Protein AF-B8AHK3-F1 (afdb_monomer_lite)

Foldseek 3Di:
DPQQPLLVVLLCVLPDVLVLVLLVVVCVVVVVPPVVVSVCCNVPVSVVVNVVSVVLSVDPPVPCVVVSVVSVVVVVVSVVSVVVVVVVVVVVVVVVVVVVVVVCVVVVVVVD

InterPro domains:
  IPR041118 Disease resistance, N-terminal [PF18052] (47-97)

Organism: Oryza sativa subsp. indica (NCBI:txid39946)

Sequence (112 aa):
MAEVGWAVSALGWITSPVATRLLREGLEFIGFNESERLQDLETRIIPRMAQLMEQADRIPPGQRAPLEQWATKLRSAFYDAEDILDVADYHRLEKQCMSITIDECIYGSDLR

Radius of gyration: 20.9 Å; chains: 1; bounding box: 63×25×55 Å

Structure (mmCIF, N/CA/C/O backbone):
data_AF-B8AHK3-F1
#
_entry.id   AF-B8AHK3-F1
#
loop_
_atom_site.group_PDB
_atom_site.id
_atom_site.type_symbol
_atom_site.label_atom_id
_atom_site.label_alt_id
_atom_site.label_comp_id
_atom_site.label_asym_id
_atom_site.label_entity_id
_atom_site.label_seq_id
_atom_site.pdbx_PDB_ins_code
_atom_site.Cartn_x
_atom_site.Cartn_y
_atom_site.Cartn_z
_atom_site.occupancy
_atom_site.B_iso_or_equiv
_atom_site.auth_seq_id
_atom_site.auth_comp_id
_atom_site.auth_asym_id
_atom_site.auth_atom_id
_atom_site.pdbx_PDB_model_num
ATOM 1 N N . MET A 1 1 ? -7.577 -9.367 24.306 1.00 34.88 1 MET A N 1
ATOM 2 C CA . MET A 1 1 ? -6.467 -8.384 24.341 1.00 34.88 1 MET A CA 1
ATOM 3 C C . MET A 1 1 ? -5.802 -8.276 22.960 1.00 34.88 1 MET A C 1
ATOM 5 O O . MET A 1 1 ? -4.593 -8.398 22.862 1.00 34.88 1 MET A O 1
ATOM 9 N N . ALA A 1 2 ? -6.571 -8.083 21.879 1.00 46.41 2 ALA A N 1
ATOM 10 C CA . ALA A 1 2 ? -6.030 -8.051 20.508 1.00 46.41 2 ALA A CA 1
ATOM 11 C C . ALA A 1 2 ? -6.765 -7.034 19.613 1.00 46.41 2 ALA A C 1
ATOM 13 O O . ALA A 1 2 ? -6.921 -7.247 18.421 1.00 46.41 2 ALA A O 1
ATOM 14 N N . GLU A 1 3 ? -7.286 -5.952 20.193 1.00 51.88 3 GLU A N 1
ATOM 15 C CA . GLU A 1 3 ? -8.359 -5.182 19.548 1.00 51.88 3 GLU A CA 1
ATOM 16 C C . GLU A 1 3 ? -7.949 -3.818 18.975 1.00 51.88 3 GLU A C 1
ATOM 18 O O . GLU A 1 3 ? -8.769 -3.202 18.313 1.00 51.88 3 GLU A O 1
ATOM 23 N N . VAL A 1 4 ? -6.705 -3.367 19.172 1.00 53.84 4 VAL A N 1
ATOM 24 C CA . VAL A 1 4 ? -6.213 -2.045 18.703 1.00 53.84 4 VAL A CA 1
ATOM 25 C C . VAL A 1 4 ? -5.059 -2.181 17.685 1.00 53.84 4 VAL A C 1
ATOM 27 O O . VAL A 1 4 ? -4.637 -1.230 17.038 1.00 53.84 4 VAL A O 1
ATOM 30 N N . GLY A 1 5 ? -4.528 -3.395 17.493 1.00 60.81 5 GLY A N 1
ATOM 31 C CA . GLY A 1 5 ? -3.303 -3.605 16.711 1.00 60.81 5 GLY A CA 1
ATOM 32 C C . GLY A 1 5 ? -3.471 -3.479 15.195 1.00 60.81 5 GLY A C 1
ATOM 33 O O . GLY A 1 5 ? -2.526 -3.093 14.507 1.00 60.81 5 GLY A O 1
ATOM 34 N N . TRP A 1 6 ? -4.651 -3.793 14.655 1.00 70.75 6 TRP A N 1
ATOM 35 C CA . TRP A 1 6 ? -4.856 -3.837 13.204 1.00 70.75 6 TRP A CA 1
ATOM 36 C C . TRP A 1 6 ? -4.910 -2.434 12.589 1.00 70.75 6 TRP A C 1
ATOM 38 O O . TRP A 1 6 ? -4.303 -2.224 11.544 1.00 70.75 6 TRP A O 1
ATOM 48 N N . ALA A 1 7 ? -5.567 -1.473 13.251 1.00 67.06 7 ALA A N 1
ATOM 49 C CA . ALA A 1 7 ? -5.700 -0.107 12.755 1.00 67.06 7 ALA A CA 1
ATOM 50 C C . ALA A 1 7 ? -4.337 0.591 12.737 1.00 67.06 7 ALA A C 1
ATOM 52 O O . ALA A 1 7 ? -3.950 1.152 11.718 1.00 67.06 7 ALA A O 1
ATOM 53 N N . VAL A 1 8 ? -3.550 0.450 13.809 1.00 70.62 8 VAL A N 1
ATOM 54 C CA . VAL A 1 8 ? -2.162 0.943 13.869 1.00 70.62 8 VAL A CA 1
ATOM 55 C C . VAL A 1 8 ? -1.283 0.274 12.805 1.00 70.62 8 VAL A C 1
ATOM 57 O O . VAL A 1 8 ? -0.488 0.945 12.151 1.00 70.62 8 VAL A O 1
ATOM 60 N N . SER A 1 9 ? -1.456 -1.032 12.574 1.00 75.38 9 SER A N 1
ATOM 61 C CA . SER A 1 9 ? -0.720 -1.755 11.526 1.00 75.38 9 SER A CA 1
ATOM 62 C C . SER A 1 9 ? -1.105 -1.304 10.115 1.00 75.38 9 SER A C 1
ATOM 64 O O . SER A 1 9 ? -0.244 -1.212 9.242 1.00 75.38 9 SER A O 1
ATOM 66 N N . ALA A 1 10 ? -2.388 -1.028 9.879 1.00 73.25 10 ALA A N 1
ATOM 67 C CA . ALA A 1 10 ? -2.900 -0.576 8.592 1.00 73.25 10 ALA A CA 1
ATOM 68 C C . ALA A 1 10 ? -2.505 0.882 8.316 1.00 73.25 10 ALA A C 1
ATOM 70 O O . ALA A 1 10 ? -2.057 1.187 7.214 1.00 73.25 10 ALA A O 1
ATOM 71 N N . LEU A 1 11 ? -2.564 1.742 9.337 1.00 76.62 11 LEU A N 1
ATOM 72 C CA . LEU A 1 11 ? -2.052 3.112 9.304 1.00 76.62 11 LEU A CA 1
ATOM 73 C C . LEU A 1 11 ? -0.561 3.139 8.973 1.00 76.62 11 LEU A C 1
ATOM 75 O O . LEU A 1 11 ? -0.166 3.798 8.016 1.00 76.62 11 LEU A O 1
ATOM 79 N N . GLY A 1 12 ? 0.248 2.375 9.714 1.00 81.19 12 GLY A N 1
ATOM 80 C CA . GLY A 1 12 ? 1.691 2.298 9.486 1.00 81.19 12 GLY A CA 1
ATOM 81 C C . GLY A 1 12 ? 2.051 1.776 8.093 1.00 81.19 12 GLY A C 1
ATOM 82 O O . GLY A 1 12 ? 3.013 2.248 7.492 1.00 81.19 12 GLY A O 1
ATOM 83 N N . TRP A 1 13 ? 1.255 0.848 7.551 1.00 81.38 13 TRP A N 1
ATOM 84 C CA . TRP A 1 13 ? 1.410 0.371 6.176 1.00 81.38 13 TRP A CA 1
ATOM 85 C C . TRP A 1 13 ? 1.015 1.431 5.136 1.00 81.38 13 TRP A C 1
ATOM 87 O O . TRP A 1 13 ? 1.786 1.657 4.210 1.00 81.38 13 TRP A O 1
ATOM 97 N N . ILE A 1 14 ? -0.121 2.123 5.290 1.00 76.19 14 ILE A N 1
ATOM 98 C CA . ILE A 1 14 ? -0.566 3.161 4.338 1.00 76.19 14 ILE A CA 1
ATOM 99 C C . ILE A 1 14 ? 0.407 4.336 4.273 1.00 76.19 14 ILE A C 1
ATOM 101 O O . ILE A 1 14 ? 0.616 4.903 3.206 1.00 76.19 14 ILE A O 1
ATOM 105 N N . THR A 1 15 ? 1.019 4.700 5.399 1.00 77.12 15 THR A N 1
ATOM 106 C CA . THR A 1 15 ? 2.034 5.761 5.436 1.00 77.12 15 THR A CA 1
ATOM 107 C C . THR A 1 15 ? 3.426 5.277 5.022 1.00 77.12 15 THR A C 1
ATOM 109 O O . THR A 1 15 ? 4.373 6.062 5.033 1.00 77.12 15 THR A O 1
ATOM 112 N N . SER A 1 16 ? 3.585 3.987 4.708 1.00 78.75 16 SER A N 1
ATOM 113 C CA . SER A 1 16 ? 4.873 3.417 4.326 1.00 78.75 16 SER A CA 1
ATOM 114 C C . SER A 1 16 ? 5.289 3.889 2.931 1.00 78.75 16 SER A C 1
ATOM 116 O O . SER A 1 16 ? 4.461 3.890 2.016 1.00 78.75 16 SER A O 1
ATOM 118 N N . PRO A 1 17 ? 6.585 4.181 2.713 1.00 75.38 17 PRO A N 1
ATOM 119 C CA . PRO A 1 17 ? 7.103 4.491 1.384 1.00 75.38 17 PRO A CA 1
ATOM 120 C C . PRO A 1 17 ? 6.862 3.368 0.363 1.00 75.38 17 PRO A C 1
ATOM 122 O O . PRO A 1 17 ? 6.781 3.655 -0.827 1.00 75.38 17 PRO A O 1
ATOM 125 N N . VAL A 1 18 ? 6.703 2.118 0.813 1.00 75.38 18 VAL A N 1
ATOM 126 C CA . VAL A 1 18 ? 6.369 0.971 -0.049 1.00 75.38 18 VAL A CA 1
ATOM 127 C C . VAL A 1 18 ? 4.978 1.129 -0.667 1.00 75.38 18 VAL A C 1
ATOM 129 O O . VAL A 1 18 ? 4.835 1.104 -1.884 1.00 75.38 18 VAL A O 1
ATOM 132 N N . ALA A 1 19 ? 3.951 1.390 0.149 1.00 74.00 19 ALA A N 1
ATOM 133 C CA . ALA A 1 19 ? 2.585 1.573 -0.343 1.00 74.00 19 ALA A CA 1
ATOM 134 C C . ALA A 1 19 ? 2.480 2.783 -1.287 1.00 74.00 19 ALA A C 1
ATOM 136 O O . ALA A 1 19 ? 1.802 2.724 -2.312 1.00 74.00 19 ALA A O 1
ATOM 137 N N . THR A 1 20 ? 3.205 3.859 -0.974 1.00 76.31 20 THR A N 1
ATOM 138 C CA . THR A 1 20 ? 3.281 5.057 -1.814 1.00 76.31 20 THR A CA 1
ATOM 139 C C . THR A 1 20 ? 3.957 4.793 -3.160 1.00 76.31 20 THR A C 1
ATOM 141 O O . THR A 1 20 ? 3.461 5.249 -4.191 1.00 76.31 20 THR A O 1
ATOM 144 N N . ARG A 1 21 ? 5.072 4.049 -3.177 1.00 78.50 21 ARG A N 1
ATOM 145 C CA . AR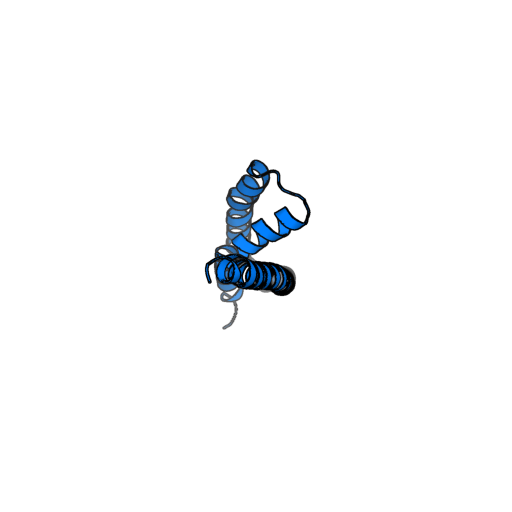G A 1 21 ? 5.752 3.654 -4.422 1.00 78.50 21 ARG A CA 1
ATOM 146 C C . ARG A 1 21 ? 4.861 2.788 -5.297 1.00 78.50 21 ARG A C 1
ATOM 148 O O . ARG A 1 21 ? 4.697 3.103 -6.466 1.00 78.50 21 ARG A O 1
ATOM 155 N N . LEU A 1 22 ? 4.212 1.784 -4.717 1.00 76.06 22 LEU A N 1
ATOM 156 C CA . LEU A 1 22 ? 3.316 0.892 -5.454 1.00 76.06 22 LEU A CA 1
ATOM 157 C C . LEU A 1 22 ? 2.100 1.608 -6.022 1.00 76.06 22 LEU A C 1
ATOM 159 O O . LEU A 1 22 ? 1.696 1.336 -7.147 1.00 76.06 22 LEU A O 1
ATOM 163 N N . LEU A 1 23 ? 1.530 2.555 -5.274 1.00 76.75 23 LEU A N 1
ATOM 164 C CA . LEU A 1 23 ? 0.491 3.429 -5.808 1.00 76.75 23 LEU A CA 1
ATOM 165 C C . LEU A 1 23 ? 1.013 4.224 -7.004 1.00 76.75 23 LEU A C 1
ATOM 167 O O . LEU A 1 23 ? 0.343 4.270 -8.028 1.00 76.75 23 LEU A O 1
ATOM 171 N N . ARG A 1 24 ? 2.201 4.825 -6.895 1.00 77.81 24 ARG A N 1
ATOM 172 C CA . ARG A 1 24 ? 2.804 5.610 -7.977 1.00 77.81 24 ARG A CA 1
ATOM 173 C C . ARG A 1 24 ? 3.053 4.760 -9.223 1.00 77.81 24 ARG A C 1
ATOM 175 O O . ARG A 1 24 ? 2.520 5.068 -10.284 1.00 77.81 24 ARG A O 1
ATOM 182 N N . GLU A 1 25 ? 3.832 3.699 -9.075 1.00 76.62 25 GLU A N 1
ATOM 183 C CA . GLU A 1 25 ? 4.310 2.855 -10.171 1.00 76.62 25 GLU A CA 1
ATOM 184 C C . GLU A 1 25 ? 3.189 1.983 -10.746 1.00 76.62 25 GLU A C 1
ATOM 186 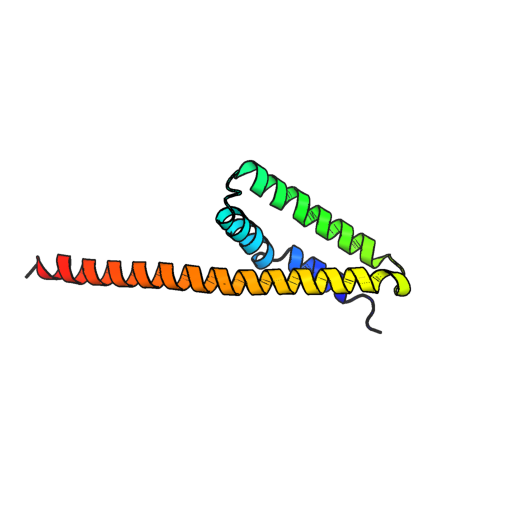O O . GLU A 1 25 ? 3.059 1.861 -11.961 1.00 76.62 25 GLU A O 1
ATOM 191 N N . GLY A 1 26 ? 2.309 1.442 -9.899 1.00 72.94 26 GLY A N 1
ATOM 192 C CA . GLY A 1 26 ? 1.150 0.665 -10.338 1.00 72.94 26 GLY A CA 1
ATOM 193 C C . GLY A 1 26 ? 0.132 1.504 -11.114 1.00 72.94 26 GLY A C 1
ATOM 194 O O . GLY A 1 26 ? -0.419 1.043 -12.114 1.00 72.94 26 GLY A O 1
ATOM 195 N N . LEU A 1 27 ? -0.105 2.756 -10.707 1.00 73.06 27 LEU A N 1
ATOM 196 C CA . LEU A 1 27 ? -0.990 3.659 -11.450 1.00 73.06 27 LEU A CA 1
ATOM 197 C C . LEU A 1 27 ? -0.351 4.152 -12.748 1.00 73.06 27 LEU A C 1
ATOM 199 O O . LEU A 1 27 ? -1.043 4.236 -13.764 1.00 73.06 27 LEU A O 1
ATOM 203 N N . GLU A 1 28 ? 0.956 4.413 -12.745 1.00 74.31 28 GLU A N 1
ATOM 204 C CA . GLU A 1 28 ? 1.713 4.710 -13.962 1.00 74.31 28 GLU A CA 1
ATOM 205 C C . GLU A 1 28 ? 1.649 3.539 -14.958 1.00 74.31 28 GLU A C 1
ATOM 207 O O . GLU A 1 28 ? 1.352 3.752 -16.135 1.00 74.31 28 GLU A O 1
ATOM 212 N N . PHE A 1 29 ? 1.796 2.298 -14.479 1.00 67.94 29 PHE A N 1
ATOM 213 C CA . PHE A 1 29 ? 1.686 1.078 -15.288 1.00 67.94 29 PHE A CA 1
ATOM 214 C C . PHE A 1 29 ? 0.300 0.900 -15.931 1.00 67.94 29 PHE A C 1
ATOM 216 O O . PHE A 1 29 ? 0.196 0.464 -17.077 1.00 67.94 29 PHE A O 1
ATOM 223 N N . ILE A 1 30 ? -0.775 1.286 -15.234 1.00 69.62 30 ILE A N 1
ATOM 224 C CA . ILE A 1 30 ? -2.157 1.247 -15.758 1.00 69.62 30 ILE A CA 1
ATOM 225 C C . ILE A 1 30 ? -2.440 2.435 -16.714 1.00 69.62 30 ILE A C 1
ATOM 227 O O . ILE A 1 30 ? -3.527 2.550 -17.281 1.00 69.62 30 ILE A O 1
ATOM 231 N N . GLY A 1 31 ? -1.458 3.312 -16.958 1.00 64.25 31 GLY A N 1
ATOM 232 C CA . GLY A 1 31 ? -1.584 4.465 -17.854 1.00 64.25 31 GLY A CA 1
ATOM 233 C C . GLY A 1 31 ? -2.218 5.690 -17.193 1.00 64.25 31 GLY A C 1
ATOM 234 O O . GLY A 1 31 ? -2.583 6.648 -17.874 1.00 64.25 31 GLY A O 1
ATOM 235 N N . PHE A 1 32 ? -2.324 5.695 -15.864 1.00 67.06 32 PHE A N 1
ATOM 236 C CA . PHE A 1 32 ? -2.815 6.817 -15.067 1.00 67.06 32 PHE A CA 1
ATOM 237 C C . PHE A 1 32 ? -1.681 7.830 -14.803 1.00 67.06 32 PHE A C 1
ATOM 239 O O . PHE A 1 32 ? -1.426 8.241 -13.676 1.00 67.06 32 PHE A O 1
ATOM 246 N N . ASN A 1 33 ? -0.977 8.231 -15.868 1.00 62.44 33 ASN A N 1
ATOM 247 C CA . ASN A 1 33 ? 0.199 9.113 -15.833 1.00 62.44 33 ASN A CA 1
ATOM 248 C C . ASN A 1 33 ? -0.159 10.615 -15.786 1.00 62.44 33 ASN A C 1
ATOM 250 O O . ASN A 1 33 ? 0.653 11.479 -16.116 1.00 62.44 33 ASN A O 1
ATOM 254 N N . GLU A 1 34 ?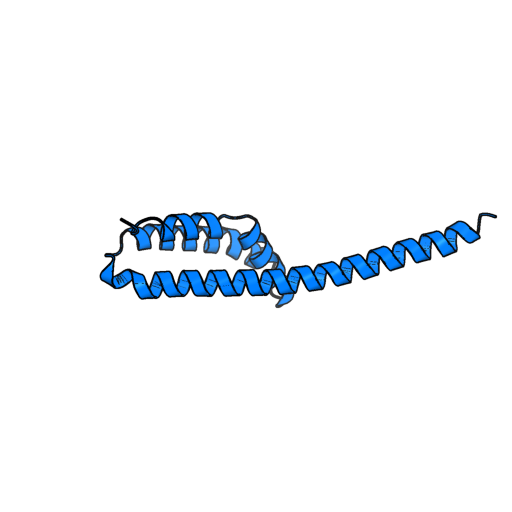 -1.388 10.970 -15.403 1.00 66.50 34 GLU A N 1
ATOM 255 C CA . GLU A 1 34 ? -1.677 12.364 -15.067 1.00 66.50 34 GLU A CA 1
ATOM 256 C C . GLU A 1 34 ? -0.987 12.663 -13.736 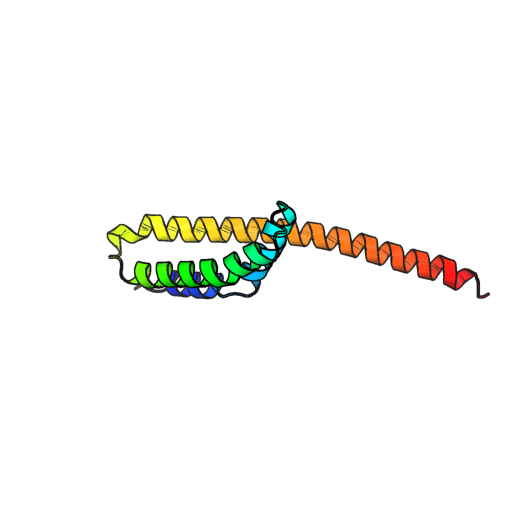1.00 66.50 34 GLU A C 1
ATOM 258 O O . GLU A 1 34 ? -1.566 12.471 -12.671 1.00 66.50 34 GLU A O 1
ATOM 263 N N . SER A 1 35 ? 0.281 13.077 -13.805 1.00 66.12 35 SER A N 1
ATOM 264 C CA . SER A 1 35 ? 1.153 13.305 -12.649 1.00 66.12 35 SER A CA 1
ATOM 265 C C . SER A 1 35 ? 0.502 14.196 -11.593 1.00 66.12 35 SER A C 1
ATOM 267 O O . SER A 1 35 ? 0.642 13.922 -10.408 1.00 66.12 35 SER A O 1
ATOM 269 N N . GLU A 1 36 ? -0.287 15.188 -12.007 1.00 69.06 36 GLU A N 1
ATOM 270 C CA . GLU A 1 36 ? -1.077 16.044 -11.118 1.00 69.06 36 GLU A CA 1
ATOM 271 C C . GLU A 1 36 ? -2.188 15.265 -10.397 1.00 69.06 36 GLU A C 1
ATOM 273 O O . GLU A 1 36 ? -2.360 15.409 -9.190 1.00 69.06 36 GLU A O 1
ATOM 278 N N . ARG A 1 37 ? -2.898 14.368 -11.093 1.00 69.75 37 ARG A N 1
ATOM 279 C CA . ARG A 1 37 ? -3.917 13.496 -10.485 1.00 69.75 37 ARG A CA 1
ATOM 280 C C . ARG A 1 37 ? -3.310 12.431 -9.592 1.00 69.75 37 ARG A C 1
ATOM 282 O O . ARG A 1 37 ? -3.905 12.110 -8.573 1.00 69.75 37 ARG A O 1
ATOM 289 N N . LEU A 1 38 ? -2.152 11.890 -9.961 1.00 70.25 38 LEU A N 1
ATOM 290 C CA . LEU A 1 38 ? -1.415 10.922 -9.157 1.00 70.25 38 LEU A CA 1
ATOM 291 C C . LEU A 1 38 ? -0.902 11.568 -7.868 1.00 70.25 38 LEU A C 1
ATOM 293 O O . LEU A 1 38 ? -1.035 10.993 -6.791 1.00 70.25 38 LEU A O 1
ATOM 297 N N . GLN A 1 39 ? -0.386 12.793 -7.972 1.00 72.12 39 GLN A N 1
ATOM 298 C CA . GLN A 1 39 ? 0.054 13.581 -6.827 1.00 72.12 39 GLN A CA 1
ATOM 299 C C . GLN A 1 39 ? -1.132 13.979 -5.942 1.00 72.12 39 GLN A C 1
ATOM 301 O O . GLN A 1 39 ? -1.027 13.899 -4.720 1.00 72.12 39 GLN A O 1
ATOM 306 N N . ASP A 1 40 ? -2.279 14.335 -6.528 1.00 75.38 40 ASP A N 1
ATOM 307 C CA . ASP A 1 40 ? -3.524 14.582 -5.791 1.00 75.38 40 ASP A CA 1
ATOM 308 C C . ASP A 1 40 ? -4.029 13.303 -5.106 1.00 75.38 40 ASP A C 1
ATOM 310 O O . ASP A 1 40 ? -4.474 13.338 -3.960 1.00 75.38 40 ASP A O 1
ATOM 314 N N . LEU A 1 41 ? -3.884 12.145 -5.754 1.00 73.62 41 LEU A N 1
ATOM 315 C CA . LEU A 1 41 ? -4.223 10.849 -5.176 1.00 73.62 41 LEU A CA 1
ATOM 316 C C . LEU A 1 41 ? -3.343 10.533 -3.964 1.00 73.62 41 LEU A C 1
ATOM 318 O O . LEU A 1 41 ? -3.844 10.208 -2.893 1.00 73.62 41 LEU A O 1
ATOM 322 N N . GLU A 1 42 ? -2.032 10.673 -4.108 1.00 71.62 42 GLU A N 1
ATOM 323 C CA . GLU A 1 42 ? -1.055 10.443 -3.046 1.00 71.62 42 GLU A CA 1
ATOM 324 C C . GLU A 1 42 ? -1.271 11.407 -1.870 1.00 71.62 42 GLU A C 1
ATOM 326 O O . GLU A 1 42 ? -1.340 10.991 -0.716 1.00 71.62 42 GLU A O 1
ATOM 331 N N . THR A 1 43 ? -1.460 12.696 -2.152 1.00 76.06 43 THR A N 1
ATOM 332 C CA . THR A 1 43 ? -1.591 13.732 -1.115 1.00 76.06 43 THR A CA 1
ATOM 333 C C . THR A 1 43 ? -2.986 13.844 -0.513 1.00 76.06 43 THR A C 1
ATOM 335 O O . THR A 1 43 ? -3.114 14.388 0.583 1.00 76.06 43 THR A O 1
ATOM 338 N N . ARG A 1 44 ? -4.039 13.333 -1.166 1.00 76.50 44 ARG A N 1
ATOM 339 C CA . ARG A 1 44 ? -5.409 13.360 -0.621 1.00 76.50 44 ARG A CA 1
ATOM 340 C C . ARG A 1 44 ? -5.925 11.999 -0.198 1.00 76.50 44 ARG A C 1
ATOM 342 O O . ARG A 1 44 ? -6.560 11.916 0.851 1.00 76.50 44 ARG A O 1
ATOM 349 N N . ILE A 1 45 ? -5.704 10.944 -0.984 1.00 75.62 45 ILE A N 1
ATOM 350 C CA . ILE A 1 45 ? -6.266 9.617 -0.695 1.00 75.62 45 ILE A CA 1
ATOM 351 C C . ILE A 1 45 ? -5.509 8.930 0.429 1.00 75.62 45 ILE A C 1
ATOM 353 O O . ILE A 1 45 ? -6.169 8.418 1.328 1.00 75.62 45 ILE A O 1
ATOM 357 N N . ILE A 1 46 ? -4.174 8.960 0.449 1.00 75.62 46 ILE A N 1
ATOM 358 C CA . ILE A 1 46 ? -3.389 8.345 1.536 1.00 75.62 46 ILE A CA 1
ATOM 359 C C . ILE A 1 46 ? -3.776 8.933 2.905 1.00 75.62 46 ILE A C 1
ATOM 361 O O . ILE A 1 46 ? -4.183 8.165 3.782 1.00 75.62 46 ILE A O 1
ATOM 365 N N . PRO A 1 47 ? -3.757 10.266 3.119 1.00 79.38 47 PRO A N 1
ATOM 366 C CA . PRO A 1 47 ? -4.161 10.821 4.408 1.00 79.38 47 PRO A CA 1
ATOM 367 C C . PRO A 1 47 ? -5.648 10.618 4.707 1.00 79.38 47 PRO A C 1
ATOM 369 O O . PRO A 1 47 ? -6.005 10.408 5.863 1.00 79.38 47 PRO A O 1
ATOM 372 N N . ARG A 1 48 ? -6.531 10.609 3.699 1.00 79.25 48 ARG A N 1
ATOM 373 C CA . ARG A 1 48 ? -7.958 10.320 3.916 1.00 79.25 48 ARG A CA 1
ATOM 374 C C . ARG A 1 48 ? -8.195 8.865 4.318 1.00 79.25 48 ARG A C 1
ATOM 376 O O . ARG A 1 48 ? -9.007 8.609 5.198 1.00 79.25 48 ARG A O 1
ATOM 383 N N . MET A 1 49 ? -7.476 7.919 3.722 1.00 74.44 49 MET A N 1
ATOM 384 C CA . MET A 1 49 ? -7.503 6.508 4.113 1.00 74.44 49 MET A CA 1
ATOM 385 C C . MET A 1 49 ? -6.982 6.332 5.539 1.00 74.44 49 MET A C 1
ATOM 387 O O . MET A 1 49 ? -7.601 5.618 6.325 1.00 74.44 49 MET A O 1
ATOM 391 N N . ALA A 1 50 ? -5.913 7.046 5.904 1.00 75.81 50 ALA A N 1
ATOM 392 C CA . ALA A 1 50 ? -5.422 7.060 7.275 1.00 75.81 50 ALA A CA 1
ATOM 393 C C . ALA A 1 50 ? -6.479 7.609 8.253 1.00 75.81 50 ALA A C 1
ATOM 395 O O . ALA A 1 50 ? -6.791 6.976 9.257 1.00 75.81 50 ALA A O 1
ATOM 396 N N . GLN A 1 51 ? -7.130 8.725 7.924 1.00 78.44 51 GLN A N 1
ATOM 397 C CA . GLN A 1 51 ? -8.228 9.262 8.736 1.00 78.44 51 GLN A CA 1
ATOM 398 C C . GLN A 1 51 ? -9.402 8.282 8.869 1.00 78.44 51 GLN A C 1
ATOM 400 O O . GLN A 1 51 ? -9.972 8.151 9.950 1.00 78.44 51 GLN A O 1
ATOM 405 N N . LEU A 1 52 ? -9.758 7.567 7.797 1.00 77.94 52 LEU A N 1
ATOM 406 C CA . LEU A 1 52 ? -10.803 6.541 7.834 1.00 77.94 52 LEU A CA 1
ATOM 407 C C . LEU A 1 52 ? -10.410 5.355 8.723 1.00 77.94 52 LEU A C 1
ATOM 409 O O . LEU A 1 52 ? -11.261 4.836 9.438 1.00 77.94 52 LEU A O 1
ATOM 413 N N . MET A 1 53 ? -9.137 4.952 8.728 1.00 72.31 53 MET A N 1
ATOM 414 C CA . MET A 1 53 ? -8.628 3.896 9.612 1.00 72.31 53 MET A CA 1
ATOM 415 C C . MET A 1 53 ? -8.589 4.329 11.083 1.00 72.31 53 MET A C 1
ATOM 417 O O . MET A 1 53 ? -8.934 3.542 11.959 1.00 72.31 53 MET A O 1
ATOM 421 N N . GLU A 1 54 ? -8.246 5.586 11.365 1.00 76.31 54 GLU A N 1
ATOM 422 C CA . GLU A 1 54 ? -8.314 6.143 12.723 1.00 76.31 54 GLU A CA 1
ATOM 423 C C . GLU A 1 54 ? -9.766 6.228 13.228 1.00 76.31 54 GLU A C 1
ATOM 425 O O . GLU A 1 54 ? -10.065 5.914 14.380 1.00 76.31 54 GLU A O 1
ATOM 430 N N . GLN A 1 55 ? -10.702 6.608 12.356 1.00 77.06 55 GLN A N 1
ATOM 431 C CA . GLN A 1 55 ? -12.131 6.598 12.678 1.00 77.06 55 GLN A CA 1
ATOM 432 C C . GLN A 1 55 ? -12.670 5.177 12.851 1.00 77.06 55 GLN A C 1
ATOM 434 O O . GLN A 1 55 ? -13.521 4.942 13.708 1.00 77.06 55 GLN A O 1
ATOM 439 N N . ALA A 1 56 ? -12.155 4.231 12.072 1.00 71.81 56 ALA A N 1
ATOM 440 C CA . ALA A 1 56 ? -12.497 2.824 12.170 1.00 71.81 56 ALA A CA 1
ATOM 441 C C . ALA A 1 56 ? -12.047 2.173 13.479 1.00 71.81 56 ALA A C 1
ATOM 443 O O . ALA A 1 56 ? -12.727 1.271 13.963 1.00 71.81 56 ALA A O 1
ATOM 444 N N . ASP A 1 57 ? -10.958 2.651 14.082 1.00 69.94 57 ASP A N 1
ATOM 445 C CA . ASP A 1 57 ? -10.514 2.204 15.409 1.00 69.94 57 ASP A CA 1
ATOM 446 C C . ASP A 1 57 ? -11.539 2.548 16.507 1.00 69.94 57 ASP A C 1
ATOM 448 O O . ASP A 1 57 ? -11.658 1.854 17.514 1.00 69.94 57 ASP A O 1
ATOM 452 N N . ARG A 1 58 ? -12.366 3.580 16.278 1.00 74.12 58 ARG A N 1
ATOM 453 C CA . ARG A 1 58 ? -13.472 3.962 17.173 1.00 74.12 58 ARG A CA 1
ATOM 454 C C . ARG A 1 58 ? -14.745 3.139 16.954 1.00 74.12 58 ARG A C 1
ATOM 456 O O . ARG A 1 58 ? -15.694 3.287 17.725 1.00 74.12 58 ARG A O 1
ATOM 463 N N . ILE A 1 59 ? -14.800 2.300 15.914 1.00 70.38 59 ILE A N 1
ATOM 464 C CA . ILE A 1 59 ? -15.961 1.448 15.627 1.00 70.38 59 ILE A CA 1
ATOM 465 C C . ILE A 1 59 ? -15.962 0.258 16.600 1.00 70.38 59 ILE A C 1
ATOM 467 O O . ILE A 1 59 ? -14.920 -0.368 16.812 1.00 70.38 59 ILE A O 1
ATOM 471 N N . PRO A 1 60 ? -17.124 -0.110 17.174 1.00 72.50 60 PRO A N 1
ATOM 472 C CA . PRO A 1 60 ? -17.217 -1.253 18.067 1.00 72.50 60 PRO A CA 1
ATOM 473 C C . PRO A 1 60 ? -16.694 -2.546 17.414 1.00 72.50 60 PRO A C 1
ATOM 475 O O . PRO A 1 60 ? -16.977 -2.802 16.237 1.00 72.50 60 PRO A O 1
ATOM 478 N N . PRO A 1 61 ? -16.018 -3.421 18.179 1.00 64.69 61 PRO A N 1
ATOM 479 C CA . PRO A 1 61 ? -15.382 -4.639 17.670 1.00 64.69 61 PRO A CA 1
ATOM 480 C C . PRO A 1 61 ? -16.320 -5.586 16.899 1.00 64.69 61 PRO A C 1
ATOM 482 O O . PRO A 1 61 ? -15.870 -6.330 16.034 1.00 64.69 61 PRO A O 1
ATOM 485 N N . GLY A 1 62 ? -17.635 -5.522 17.136 1.00 68.44 62 GLY A N 1
ATOM 486 C CA . GLY A 1 62 ? -18.631 -6.316 16.407 1.00 68.44 62 GLY A CA 1
ATOM 487 C C . GLY A 1 62 ? -18.928 -5.861 14.970 1.00 68.44 62 GLY A C 1
ATOM 488 O O . GLY A 1 62 ? -19.483 -6.641 14.203 1.00 68.44 62 GLY A O 1
ATOM 489 N N . GLN A 1 63 ? -18.573 -4.629 14.583 1.00 68.75 63 GLN A N 1
ATOM 490 C CA . GLN A 1 63 ? -18.849 -4.073 13.244 1.00 68.75 63 GLN A CA 1
ATOM 491 C C . GLN A 1 63 ? -17.593 -3.861 12.390 1.00 68.75 63 GLN A C 1
ATOM 493 O O . GLN A 1 63 ? -17.705 -3.575 11.200 1.00 68.75 63 GLN A O 1
ATOM 498 N N . ARG A 1 64 ? -16.397 -4.031 12.964 1.00 71.75 64 ARG A N 1
ATOM 499 C CA . ARG A 1 64 ? -15.123 -3.804 12.262 1.00 71.75 64 ARG A CA 1
ATOM 500 C C . ARG A 1 64 ? -14.585 -5.017 11.495 1.00 71.75 64 ARG A C 1
ATOM 502 O O . ARG A 1 64 ? -13.714 -4.844 10.653 1.00 71.75 64 ARG A O 1
ATOM 509 N N . ALA A 1 65 ? -15.122 -6.222 11.711 1.00 74.31 65 ALA A N 1
ATOM 510 C CA . ALA A 1 65 ? -14.650 -7.443 11.044 1.00 74.31 65 ALA A CA 1
ATOM 511 C C . ALA A 1 65 ? -14.656 -7.373 9.495 1.00 74.31 65 ALA A C 1
ATOM 513 O O . ALA A 1 65 ? -13.680 -7.805 8.878 1.00 74.31 65 ALA A O 1
ATOM 514 N N . PRO A 1 66 ? -15.679 -6.793 8.830 1.00 79.12 66 PRO A N 1
ATOM 515 C CA . PRO A 1 66 ? -15.642 -6.608 7.378 1.00 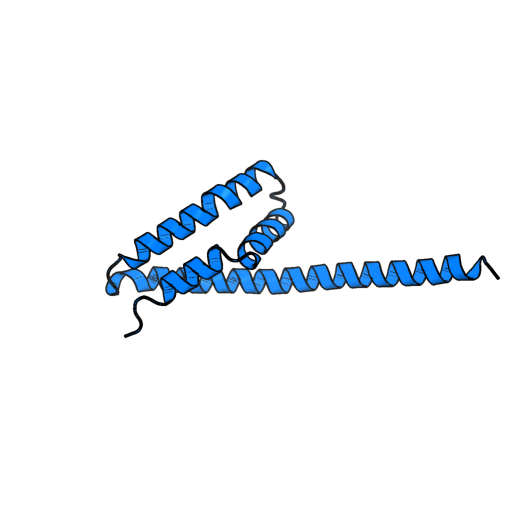79.12 66 PRO A CA 1
ATOM 516 C C . PRO A 1 66 ? -14.533 -5.651 6.932 1.00 79.12 66 PRO A C 1
ATOM 518 O O . PRO A 1 66 ? -13.944 -5.840 5.871 1.00 79.12 66 PRO A O 1
ATOM 521 N N . LEU A 1 67 ? -14.243 -4.631 7.741 1.00 75.44 67 LEU A N 1
ATOM 522 C CA . LEU A 1 67 ? -13.255 -3.607 7.430 1.00 75.44 67 LEU A CA 1
ATOM 523 C C . LEU A 1 67 ? -11.826 -4.114 7.632 1.00 75.44 67 LEU A C 1
ATOM 525 O O . LEU A 1 67 ? -10.976 -3.884 6.777 1.00 75.44 67 LEU A O 1
ATOM 529 N N . GLU A 1 68 ? -11.588 -4.868 8.706 1.00 76.00 68 GLU A N 1
ATOM 530 C CA . GLU A 1 68 ? -10.347 -5.615 8.919 1.00 76.00 68 GLU A CA 1
ATOM 531 C C . GLU A 1 68 ? -10.075 -6.551 7.735 1.00 76.00 68 GLU A C 1
ATOM 533 O O . GLU A 1 68 ? -8.996 -6.515 7.146 1.00 76.00 68 GLU A O 1
ATOM 538 N N . GLN A 1 69 ? -11.083 -7.324 7.312 1.00 81.94 69 GLN A N 1
ATOM 539 C CA . GLN A 1 69 ? -10.947 -8.235 6.177 1.00 81.94 69 GLN A CA 1
ATOM 540 C C . GLN A 1 69 ? -10.652 -7.495 4.863 1.00 81.94 69 GLN A C 1
ATOM 542 O O . GLN A 1 69 ? -9.838 -7.964 4.063 1.00 81.94 69 GLN A O 1
ATOM 547 N N . TRP A 1 70 ? -11.289 -6.346 4.633 1.00 81.88 70 TRP A N 1
ATOM 548 C CA . TRP A 1 70 ? -11.000 -5.492 3.481 1.00 81.88 70 TRP A CA 1
ATOM 549 C C . TRP A 1 70 ? -9.577 -4.937 3.518 1.00 81.88 70 TRP A C 1
ATOM 551 O O . TRP A 1 70 ? -8.883 -5.003 2.507 1.00 81.88 70 TRP A O 1
ATOM 561 N N . ALA A 1 71 ? -9.118 -4.450 4.673 1.00 77.44 71 ALA A N 1
ATOM 562 C CA . ALA A 1 71 ? -7.765 -3.932 4.842 1.00 77.44 71 ALA A CA 1
ATOM 563 C C . ALA A 1 71 ? -6.708 -5.021 4.597 1.00 77.44 71 ALA A C 1
ATOM 565 O O . ALA A 1 71 ? -5.726 -4.778 3.897 1.00 77.44 71 ALA A O 1
ATOM 566 N N . THR A 1 72 ? -6.929 -6.239 5.101 1.00 82.50 72 THR A N 1
ATOM 567 C CA . THR A 1 72 ? -6.043 -7.382 4.840 1.00 82.50 72 THR A CA 1
ATOM 568 C C . THR A 1 72 ? -6.006 -7.749 3.358 1.00 82.50 72 THR A C 1
ATOM 570 O O . THR A 1 72 ? -4.922 -7.936 2.810 1.00 82.50 72 THR A O 1
ATOM 573 N N . LYS A 1 73 ? -7.164 -7.821 2.689 1.00 83.94 73 LYS A N 1
ATOM 574 C CA . LYS A 1 73 ? -7.233 -8.134 1.250 1.00 83.94 73 LYS A CA 1
ATOM 575 C C . LYS A 1 73 ? -6.561 -7.067 0.396 1.00 83.94 73 LYS A C 1
ATOM 577 O O . LYS A 1 73 ? -5.816 -7.411 -0.514 1.00 83.94 73 LYS A O 1
ATOM 582 N N . LEU A 1 74 ? -6.801 -5.794 0.707 1.00 81.81 74 LEU A N 1
ATOM 583 C CA . LEU A 1 74 ? -6.165 -4.676 0.019 1.00 81.81 74 LEU A CA 1
ATOM 584 C C . LEU A 1 74 ? -4.646 -4.761 0.166 1.00 81.81 74 LEU A C 1
ATOM 586 O O . LEU A 1 74 ? -3.933 -4.714 -0.828 1.00 81.81 74 LEU A O 1
ATOM 590 N N . ARG A 1 75 ? -4.159 -4.965 1.393 1.00 81.44 75 ARG A N 1
ATOM 591 C CA . ARG A 1 75 ? -2.729 -5.109 1.662 1.00 81.44 75 ARG A CA 1
ATOM 592 C C . ARG A 1 75 ? -2.109 -6.289 0.907 1.00 81.44 75 ARG A C 1
ATOM 594 O O . ARG A 1 75 ? -1.026 -6.133 0.363 1.00 81.44 75 ARG A O 1
ATOM 601 N N . SER A 1 76 ? -2.794 -7.433 0.847 1.00 84.88 76 SER A N 1
ATOM 602 C CA . SER A 1 76 ? -2.340 -8.593 0.066 1.00 84.88 76 SER A CA 1
ATOM 603 C C . SER A 1 76 ? -2.214 -8.256 -1.418 1.00 84.88 76 SER A C 1
ATOM 605 O O . SER A 1 76 ? -1.156 -8.465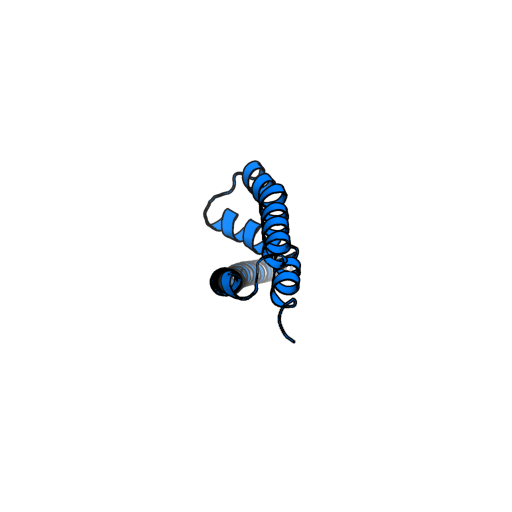 -1.987 1.00 84.88 76 SER A O 1
ATOM 607 N N . ALA A 1 77 ? -3.248 -7.660 -2.019 1.00 83.06 77 ALA A N 1
ATOM 608 C CA . ALA A 1 77 ? -3.228 -7.300 -3.437 1.00 83.06 77 ALA A CA 1
ATOM 609 C C . ALA A 1 77 ? -2.126 -6.282 -3.775 1.00 83.06 77 ALA A C 1
ATOM 611 O O . ALA A 1 77 ? -1.577 -6.306 -4.871 1.00 83.06 77 ALA A O 1
ATOM 612 N N . PHE A 1 78 ? -1.795 -5.394 -2.832 1.00 79.19 78 PHE A N 1
ATOM 613 C CA . PHE A 1 78 ? -0.663 -4.481 -2.967 1.00 79.19 78 PHE A CA 1
ATOM 614 C C . PHE A 1 78 ? 0.678 -5.211 -3.003 1.00 79.19 78 PHE A C 1
ATOM 616 O O . PHE A 1 78 ? 1.486 -4.906 -3.870 1.00 79.19 78 PHE A O 1
ATOM 623 N N . TYR A 1 79 ? 0.904 -6.167 -2.101 1.00 80.88 79 TYR A N 1
ATOM 624 C CA . TYR A 1 79 ? 2.127 -6.972 -2.118 1.00 80.88 79 TYR A CA 1
ATOM 625 C C . TYR A 1 79 ? 2.208 -7.869 -3.355 1.00 80.88 79 TYR A C 1
ATOM 627 O O . TYR A 1 79 ? 3.267 -7.974 -3.955 1.00 80.88 79 TYR A O 1
ATOM 635 N N . ASP A 1 80 ? 1.088 -8.439 -3.802 1.00 84.12 80 ASP A N 1
ATOM 636 C CA . ASP A 1 80 ? 1.061 -9.214 -5.046 1.00 84.12 80 ASP A CA 1
ATOM 637 C C . ASP A 1 80 ? 1.439 -8.333 -6.256 1.00 84.12 80 ASP A C 1
ATOM 639 O O . ASP A 1 80 ? 2.114 -8.782 -7.180 1.00 84.12 80 ASP A O 1
ATOM 643 N N . ALA A 1 81 ? 1.020 -7.061 -6.258 1.00 81.00 81 ALA A N 1
ATOM 644 C CA . ALA A 1 81 ? 1.412 -6.097 -7.283 1.00 81.00 81 ALA A CA 1
ATOM 645 C C . ALA A 1 81 ? 2.885 -5.665 -7.161 1.00 81.00 81 ALA A C 1
ATOM 647 O O . ALA A 1 81 ? 3.528 -5.476 -8.191 1.00 81.00 81 ALA A O 1
ATOM 648 N N . GLU A 1 82 ? 3.415 -5.533 -5.939 1.00 81.62 82 GLU A N 1
ATOM 649 C CA . GLU A 1 82 ? 4.843 -5.291 -5.671 1.00 81.62 82 GLU A CA 1
ATOM 650 C C . GLU A 1 82 ? 5.703 -6.403 -6.246 1.00 81.62 82 GLU A C 1
ATOM 652 O O . GLU A 1 82 ? 6.590 -6.120 -7.041 1.00 81.62 82 GLU A O 1
ATOM 657 N N . ASP A 1 83 ? 5.364 -7.659 -5.960 1.00 84.38 83 ASP A N 1
ATOM 658 C CA . ASP A 1 83 ? 6.086 -8.816 -6.487 1.00 84.38 83 ASP A CA 1
ATOM 659 C C . ASP A 1 83 ? 6.111 -8.815 -8.028 1.00 84.38 83 ASP A C 1
ATOM 661 O O . ASP A 1 83 ? 7.129 -9.130 -8.646 1.00 84.38 83 ASP A O 1
ATOM 665 N N . ILE A 1 84 ? 5.005 -8.433 -8.680 1.00 81.81 84 ILE A N 1
ATOM 666 C CA . ILE A 1 84 ? 4.945 -8.330 -10.148 1.00 81.81 84 ILE A CA 1
ATOM 667 C C . ILE A 1 84 ? 5.810 -7.170 -10.664 1.00 81.81 84 ILE A C 1
ATOM 669 O O . ILE A 1 84 ? 6.507 -7.333 -11.672 1.00 81.81 84 ILE A O 1
ATOM 673 N N . LEU A 1 85 ? 5.761 -6.009 -10.004 1.00 77.38 85 LEU A N 1
ATOM 674 C CA . LEU A 1 85 ? 6.560 -4.837 -10.370 1.00 77.38 85 LEU A CA 1
ATOM 675 C C . LEU A 1 85 ? 8.056 -5.106 -10.188 1.00 77.38 85 LEU A C 1
ATOM 677 O O . LEU A 1 85 ? 8.827 -4.826 -11.103 1.00 77.38 85 LEU A O 1
ATOM 681 N N . ASP A 1 86 ? 8.455 -5.738 -9.088 1.00 79.25 86 ASP A N 1
ATOM 682 C CA . ASP A 1 86 ? 9.842 -6.110 -8.806 1.00 79.25 86 ASP A CA 1
ATOM 683 C C . ASP A 1 86 ? 10.394 -7.082 -9.857 1.00 79.25 86 ASP A C 1
ATOM 685 O O . ASP A 1 86 ? 11.534 -6.941 -10.309 1.00 79.25 86 ASP A O 1
ATOM 689 N N . VAL A 1 87 ? 9.584 -8.040 -10.322 1.00 80.88 87 VAL A N 1
ATOM 690 C CA . VAL A 1 87 ? 9.964 -8.942 -11.425 1.00 80.88 87 VAL A CA 1
ATOM 691 C C . VAL A 1 87 ? 10.112 -8.180 -12.747 1.00 80.88 87 VAL A C 1
ATOM 693 O O . VAL A 1 87 ? 11.051 -8.430 -13.513 1.00 80.88 87 VAL A O 1
ATOM 696 N N . ALA A 1 88 ? 9.215 -7.234 -13.035 1.00 74.69 88 ALA A N 1
ATOM 697 C CA . ALA A 1 88 ? 9.310 -6.407 -14.237 1.00 74.69 88 ALA A CA 1
ATOM 698 C C . ALA A 1 88 ? 10.561 -5.507 -14.215 1.00 74.69 88 ALA A C 1
ATOM 700 O O . ALA A 1 88 ? 11.271 -5.405 -15.225 1.00 74.69 88 ALA A O 1
ATOM 701 N N . ASP A 1 89 ? 10.870 -4.914 -13.063 1.00 74.50 89 ASP A N 1
ATOM 702 C CA . ASP A 1 89 ? 12.055 -4.085 -12.859 1.00 74.50 89 ASP A CA 1
ATOM 703 C C . ASP A 1 89 ? 13.346 -4.911 -12.893 1.00 74.50 89 ASP A C 1
ATOM 705 O O . ASP A 1 89 ? 14.330 -4.472 -13.500 1.00 74.50 89 ASP A O 1
ATOM 709 N N . TYR A 1 90 ? 13.335 -6.143 -12.374 1.00 74.69 90 TYR A N 1
ATOM 710 C CA . TYR A 1 90 ? 14.446 -7.085 -12.518 1.00 74.69 90 TYR A CA 1
ATOM 711 C C . TYR A 1 90 ? 14.772 -7.349 -13.993 1.00 74.69 90 TYR A C 1
ATOM 713 O O . TYR A 1 90 ? 15.923 -7.204 -14.406 1.00 74.69 90 TYR A O 1
ATOM 721 N N . HIS A 1 91 ? 13.768 -7.639 -14.827 1.00 74.62 91 HIS A N 1
ATOM 722 C CA . HIS A 1 91 ? 13.988 -7.856 -16.261 1.00 74.62 91 HIS A CA 1
ATOM 723 C C . HIS A 1 91 ? 14.437 -6.593 -17.009 1.00 74.62 91 HIS A C 1
ATOM 725 O O . HIS A 1 91 ? 15.139 -6.687 -18.022 1.00 74.62 91 HIS A O 1
ATOM 731 N N . ARG A 1 92 ? 14.053 -5.398 -16.541 1.00 72.00 92 ARG A N 1
ATOM 732 C CA . ARG A 1 92 ? 14.563 -4.132 -17.089 1.00 72.00 92 ARG A CA 1
ATOM 733 C C . ARG A 1 92 ? 16.043 -3.949 -16.750 1.00 72.00 92 ARG A C 1
ATOM 735 O O . ARG A 1 92 ? 16.828 -3.619 -17.641 1.00 72.00 92 ARG A O 1
ATOM 742 N N . LEU A 1 93 ? 16.421 -4.194 -15.497 1.00 72.88 93 LEU A N 1
ATOM 743 C CA . LEU A 1 93 ? 17.801 -4.099 -15.015 1.00 72.88 93 LEU A CA 1
ATOM 744 C C . LEU A 1 93 ? 18.709 -5.152 -15.661 1.00 72.88 93 LEU A C 1
ATOM 746 O O . LEU A 1 93 ? 19.826 -4.830 -16.059 1.00 72.88 93 LEU A O 1
ATOM 750 N N . GLU A 1 94 ? 18.219 -6.378 -15.844 1.00 75.12 94 GLU A N 1
ATOM 751 C CA . GLU A 1 94 ? 18.930 -7.456 -16.539 1.00 75.12 94 GLU A CA 1
ATOM 752 C C . GLU A 1 94 ? 19.284 -7.046 -17.977 1.00 75.12 94 GLU A C 1
ATOM 754 O O . GLU A 1 94 ? 20.440 -7.148 -18.394 1.00 75.12 94 GLU A O 1
ATOM 759 N N . LYS A 1 95 ? 18.321 -6.478 -18.715 1.00 73.44 95 LYS A N 1
ATOM 760 C CA . LYS A 1 95 ? 18.539 -5.984 -20.085 1.00 73.44 95 LYS A CA 1
ATOM 761 C C . LYS A 1 95 ? 19.501 -4.799 -20.145 1.00 73.44 95 LYS A C 1
ATOM 763 O O . LYS A 1 95 ? 20.313 -4.730 -21.065 1.00 73.44 95 LYS A O 1
ATOM 768 N N . GLN A 1 96 ? 19.425 -3.874 -19.187 1.00 71.19 96 GLN A N 1
ATOM 769 C CA . GLN A 1 96 ? 20.355 -2.744 -19.108 1.00 71.19 96 GLN A CA 1
ATOM 770 C C . GLN A 1 96 ? 21.780 -3.207 -18.791 1.00 71.19 96 GLN A C 1
ATOM 772 O O . GLN A 1 96 ? 22.718 -2.757 -19.441 1.00 71.19 96 GLN A O 1
ATOM 777 N N . CYS A 1 97 ? 21.946 -4.148 -17.860 1.00 70.69 97 CYS A N 1
ATOM 778 C CA . CYS A 1 97 ? 23.248 -4.716 -17.515 1.00 70.69 97 CYS A CA 1
ATOM 779 C C . CYS A 1 97 ? 23.874 -5.447 -18.714 1.00 70.69 97 CYS A C 1
ATOM 781 O O . CYS A 1 97 ? 25.018 -5.178 -19.071 1.00 70.69 97 CYS A O 1
ATOM 783 N N . MET A 1 98 ? 23.092 -6.272 -19.423 1.00 64.31 98 MET A N 1
ATOM 784 C CA . MET A 1 98 ? 23.534 -6.921 -20.664 1.00 64.31 98 MET A CA 1
ATOM 785 C C . MET A 1 98 ? 23.922 -5.910 -21.751 1.00 64.31 98 MET A C 1
ATOM 787 O O . MET A 1 98 ? 24.918 -6.106 -22.442 1.00 64.31 98 MET A O 1
ATOM 791 N N . SER A 1 99 ? 23.161 -4.821 -21.897 1.00 61.94 99 SER A N 1
ATOM 792 C CA . SER A 1 99 ? 23.483 -3.748 -22.843 1.00 61.94 99 SER A CA 1
ATOM 793 C C . SER A 1 99 ? 24.805 -3.061 -22.501 1.00 61.94 99 SER A C 1
ATOM 795 O O . SER A 1 99 ? 25.595 -2.816 -23.405 1.00 61.94 99 SER A O 1
ATOM 797 N N . ILE A 1 100 ? 25.057 -2.769 -21.221 1.00 65.31 100 ILE A N 1
ATOM 798 C CA . ILE A 1 100 ? 26.301 -2.133 -20.759 1.00 65.31 100 ILE A CA 1
ATOM 799 C C . ILE A 1 100 ? 27.498 -3.057 -21.003 1.00 65.31 100 ILE A C 1
ATOM 801 O O . ILE A 1 100 ? 28.516 -2.609 -21.519 1.00 65.31 100 ILE A O 1
ATOM 805 N N . THR A 1 101 ? 27.372 -4.354 -20.704 1.00 62.03 101 THR A N 1
ATOM 806 C CA . THR A 1 101 ? 28.449 -5.326 -20.953 1.00 62.03 101 THR A CA 1
ATOM 807 C C . THR A 1 101 ? 28.755 -5.479 -22.446 1.00 62.03 101 THR A C 1
ATOM 809 O O . THR A 1 101 ? 29.918 -5.593 -22.823 1.00 62.03 101 THR A O 1
ATOM 812 N N . ILE A 1 102 ? 27.742 -5.444 -23.320 1.00 60.59 102 ILE A N 1
ATOM 813 C CA . ILE A 1 102 ? 27.962 -5.475 -24.775 1.00 60.59 102 ILE A CA 1
ATOM 814 C C . ILE A 1 102 ? 28.653 -4.188 -25.252 1.00 60.59 102 ILE A C 1
ATOM 816 O O . ILE A 1 102 ? 29.556 -4.273 -26.082 1.00 60.59 102 ILE A O 1
ATOM 820 N N . ASP A 1 103 ? 28.285 -3.023 -24.715 1.00 61.59 103 ASP A N 1
ATOM 821 C CA . ASP A 1 103 ? 28.914 -1.740 -25.057 1.00 61.59 103 ASP A CA 1
ATOM 822 C C . ASP A 1 103 ? 30.391 -1.694 -24.612 1.00 61.59 103 ASP A C 1
ATOM 824 O O . ASP A 1 103 ? 31.261 -1.341 -25.408 1.00 61.59 103 ASP A O 1
ATOM 828 N N . GLU A 1 104 ? 30.709 -2.184 -23.404 1.00 60.53 104 GLU A N 1
ATOM 829 C CA . GLU A 1 104 ? 32.094 -2.381 -22.937 1.00 60.53 104 GLU A CA 1
ATOM 830 C C . GLU A 1 104 ? 32.879 -3.367 -23.816 1.00 60.53 104 GLU A C 1
ATOM 832 O O . GLU A 1 104 ? 34.052 -3.135 -24.109 1.00 60.53 104 GLU A O 1
ATOM 837 N N . CYS A 1 105 ? 32.259 -4.459 -24.275 1.00 58.09 105 CYS A N 1
ATOM 838 C CA . CYS A 1 105 ? 32.913 -5.405 -25.180 1.00 58.09 105 CYS A CA 1
ATOM 839 C C . CYS A 1 105 ? 33.147 -4.825 -26.585 1.00 58.09 105 CYS A C 1
ATOM 841 O O . CYS A 1 105 ? 34.171 -5.136 -27.194 1.00 58.09 105 CYS A O 1
ATOM 843 N N . ILE A 1 106 ? 32.244 -3.993 -27.112 1.00 59.44 106 ILE A N 1
ATOM 844 C CA . ILE A 1 106 ? 32.386 -3.384 -28.444 1.00 59.44 106 ILE A CA 1
ATOM 845 C C . ILE A 1 106 ? 33.385 -2.218 -28.410 1.00 59.44 106 ILE A C 1
ATOM 847 O O . ILE A 1 106 ? 34.330 -2.214 -29.198 1.00 59.44 106 ILE A O 1
ATOM 851 N N . TYR A 1 107 ? 33.257 -1.281 -27.467 1.00 56.38 107 TYR A N 1
ATOM 852 C CA . TYR A 1 107 ? 34.160 -0.126 -27.361 1.00 56.38 107 TYR A CA 1
ATOM 853 C C . TYR A 1 107 ? 35.509 -0.450 -26.704 1.00 56.38 107 TYR A C 1
ATOM 855 O O . TYR A 1 107 ? 36.509 0.205 -26.996 1.00 56.38 107 TYR A O 1
ATOM 863 N N . GLY A 1 108 ? 35.588 -1.487 -25.866 1.00 53.72 108 GLY A N 1
ATOM 864 C CA . GLY A 1 108 ? 36.855 -1.996 -25.327 1.00 53.72 108 GLY A CA 1
ATOM 865 C C . GLY A 1 108 ? 37.704 -2.760 -26.352 1.00 53.72 108 GLY A C 1
ATOM 866 O O . GLY A 1 108 ? 38.902 -2.944 -26.135 1.00 53.72 108 GLY A O 1
ATOM 867 N N . SER A 1 109 ? 37.109 -3.179 -27.476 1.00 54.81 109 SER A N 1
ATOM 868 C CA . SER A 1 109 ? 37.804 -3.862 -28.580 1.00 54.81 109 SER A CA 1
ATOM 869 C C . SER A 1 109 ? 38.366 -2.906 -29.641 1.00 54.81 109 SER A C 1
ATOM 871 O O . SER A 1 109 ? 39.204 -3.329 -30.428 1.00 54.81 109 SER A O 1
ATOM 873 N N . ASP A 1 110 ? 37.939 -1.637 -29.656 1.00 52.78 110 ASP A N 1
ATOM 874 C CA . ASP A 1 110 ? 38.373 -0.609 -30.626 1.00 52.78 110 ASP A CA 1
ATOM 875 C C . ASP A 1 110 ? 39.593 0.209 -30.131 1.00 52.78 110 ASP A C 1
ATOM 877 O O . ASP A 1 110 ? 40.083 1.122 -30.790 1.00 52.78 110 ASP A O 1
ATOM 881 N N . LEU A 1 111 ? 40.110 -0.122 -28.940 1.00 53.06 111 LEU A N 1
ATOM 882 C CA . LEU A 1 111 ? 41.269 0.515 -28.295 1.00 53.06 111 LEU A CA 1
ATOM 883 C C . LEU A 1 111 ? 42.504 -0.404 -28.203 1.00 53.06 111 LEU A C 1
ATOM 885 O O . LEU A 1 111 ? 43.423 -0.120 -27.428 1.00 53.06 111 LEU A O 1
ATOM 889 N N . ARG A 1 112 ? 42.554 -1.493 -28.983 1.00 44.72 112 ARG A N 1
ATOM 890 C CA . ARG A 1 112 ? 43.727 -2.377 -29.076 1.00 44.72 112 ARG A CA 1
ATOM 891 C C . ARG A 1 112 ? 44.224 -2.548 -30.506 1.00 44.72 112 ARG A C 1
ATOM 893 O O . ARG A 1 112 ? 43.395 -2.840 -31.388 1.00 44.72 112 ARG A O 1
#

pLDDT: mean 71.73, std 9.16, range [34.88, 84.88]

Secondary structure (DSSP, 8-state):
--SSHHHHHHHHHHTSHHHHHHHHHHHHHTT---HHHHHHIIIIIHHHHHHHHHHHHTS-TTTSHHHHHHHHHHHHHHHHHHHHHHHHHHHHHHHHHHHHHHHHHHHTSTT-